Protein AF-A0AAN5CT75-F1 (afdb_monomer_lite)

Foldseek 3Di:
DAECALVQDAALPDQDPAAQAAPDAEYEHHQYAHAEVVRVVSNCRNHVNHNYYHDHNYNYDDDD

Radius of gyration: 11.0 Å; chains: 1; bounding box: 28×28×22 Å

Organism: NCBI:txid1317129

Structure (mmCIF, N/CA/C/O backbone):
data_AF-A0AAN5CT75-F1
#
_entry.id   AF-A0AAN5CT75-F1
#
loop_
_atom_site.group_PDB
_atom_site.id
_atom_site.type_symbol
_atom_site.label_atom_id
_atom_site.label_alt_id
_atom_site.label_comp_id
_atom_site.label_asym_id
_atom_site.label_entity_id
_atom_site.label_seq_id
_atom_site.pdbx_PDB_ins_code
_atom_site.Cartn_x
_atom_site.Cartn_y
_atom_site.Cartn_z
_atom_site.occupancy
_atom_site.B_iso_or_equiv
_atom_site.auth_seq_id
_atom_site.auth_comp_id
_atom_site.auth_asym_id
_atom_site.auth_atom_id
_atom_site.pdbx_PDB_model_num
ATOM 1 N N . VAL A 1 1 ? -12.625 -2.826 5.917 1.00 94.38 1 VAL A N 1
ATOM 2 C CA . VAL A 1 1 ? -11.787 -3.844 5.261 1.00 94.38 1 VAL A CA 1
ATOM 3 C C . VAL A 1 1 ? -11.777 -3.554 3.773 1.00 94.38 1 VAL A C 1
ATOM 5 O O . VAL A 1 1 ? -12.845 -3.291 3.225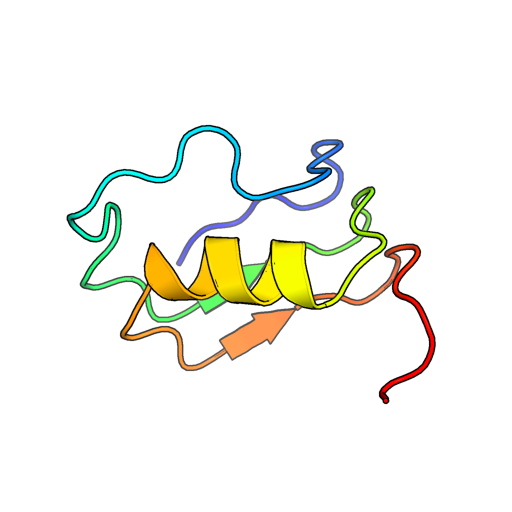 1.00 94.38 1 VAL A O 1
ATOM 8 N N . ILE A 1 2 ? -10.605 -3.549 3.145 1.00 96.25 2 ILE A N 1
ATOM 9 C CA . ILE A 1 2 ? -10.412 -3.476 1.693 1.00 96.25 2 ILE A CA 1
ATOM 10 C C . ILE A 1 2 ? -9.577 -4.692 1.295 1.00 96.25 2 ILE A C 1
ATOM 12 O O . ILE A 1 2 ? -8.512 -4.923 1.863 1.00 96.25 2 ILE A O 1
ATOM 16 N N . ILE A 1 3 ? -10.064 -5.471 0.333 1.00 97.44 3 ILE A N 1
ATOM 17 C CA . ILE A 1 3 ? -9.400 -6.689 -0.138 1.00 97.44 3 ILE A CA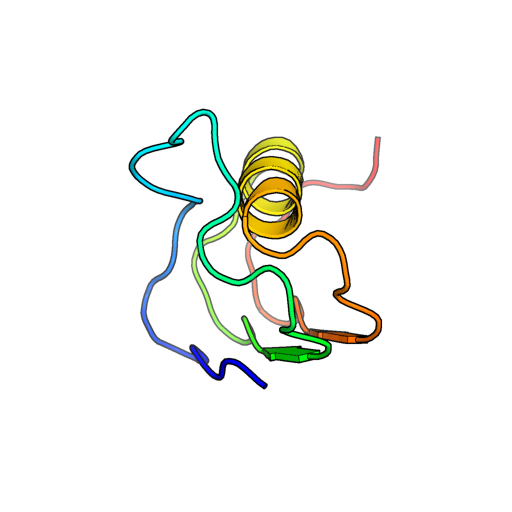 1
ATOM 18 C C . ILE A 1 3 ? -9.087 -6.499 -1.618 1.00 97.44 3 ILE A C 1
ATOM 20 O O . ILE A 1 3 ? -10.000 -6.278 -2.411 1.00 97.44 3 ILE A O 1
ATOM 24 N N . LEU A 1 4 ? -7.798 -6.522 -1.954 1.00 96.44 4 LEU A N 1
ATOM 25 C CA . LEU A 1 4 ? -7.264 -6.309 -3.300 1.00 96.44 4 LEU A CA 1
ATOM 26 C C . LEU A 1 4 ? -6.178 -7.344 -3.629 1.00 96.44 4 LEU A C 1
ATOM 28 O O . LEU A 1 4 ? -5.186 -7.025 -4.288 1.00 96.44 4 LEU A O 1
ATOM 32 N N . ASP A 1 5 ? -6.299 -8.568 -3.121 1.00 97.06 5 ASP A N 1
ATOM 33 C CA . ASP A 1 5 ? -5.303 -9.605 -3.362 1.00 97.06 5 ASP A CA 1
ATOM 34 C C . ASP A 1 5 ? -5.262 -10.015 -4.841 1.00 97.06 5 ASP A C 1
ATOM 36 O O . ASP A 1 5 ? -6.290 -10.116 -5.507 1.00 97.06 5 ASP A O 1
ATOM 40 N N . ASN A 1 6 ? -4.055 -10.235 -5.367 1.00 97.75 6 ASN A N 1
ATOM 41 C CA . ASN A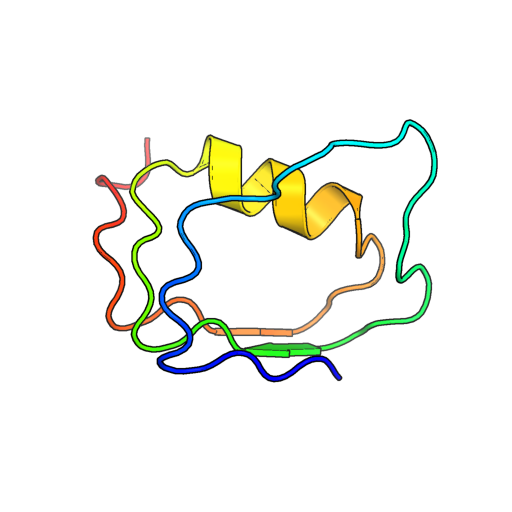 1 6 ? -3.831 -10.651 -6.756 1.00 97.75 6 ASN A CA 1
ATOM 42 C C . ASN A 1 6 ? -4.435 -9.699 -7.818 1.00 97.75 6 ASN A C 1
ATOM 44 O O . ASN A 1 6 ? -4.757 -10.124 -8.928 1.00 97.75 6 ASN A O 1
ATOM 48 N N . MET A 1 7 ? -4.570 -8.402 -7.509 1.00 97.56 7 MET A N 1
ATOM 49 C CA . MET A 1 7 ? -5.194 -7.401 -8.393 1.00 97.56 7 MET A CA 1
ATOM 50 C C . MET A 1 7 ? -4.194 -6.532 -9.168 1.00 97.56 7 MET A C 1
ATOM 52 O O . MET A 1 7 ? -4.563 -5.492 -9.713 1.00 97.56 7 MET A O 1
ATOM 56 N N . ALA A 1 8 ? -2.925 -6.942 -9.229 1.00 96.50 8 ALA A N 1
ATOM 57 C CA . ALA A 1 8 ? -1.850 -6.212 -9.900 1.00 96.50 8 ALA A CA 1
ATOM 58 C C . ALA A 1 8 ? -1.636 -4.768 -9.386 1.00 96.50 8 ALA A C 1
ATOM 60 O O . ALA A 1 8 ? -1.174 -3.898 -10.128 1.00 96.50 8 ALA A O 1
ATOM 61 N N . VAL A 1 9 ? -1.935 -4.504 -8.109 1.00 96.56 9 VAL A N 1
ATOM 62 C CA . VAL A 1 9 ? -1.698 -3.196 -7.481 1.00 96.56 9 VAL A CA 1
ATOM 63 C C . VAL A 1 9 ? -0.198 -2.904 -7.474 1.00 96.56 9 VAL A C 1
ATOM 65 O O . VAL A 1 9 ? 0.585 -3.683 -6.939 1.00 96.56 9 VAL A O 1
ATOM 68 N N . ASN A 1 10 ? 0.216 -1.779 -8.053 1.00 96.00 10 ASN A N 1
ATOM 69 C CA . ASN A 1 10 ? 1.623 -1.370 -8.134 1.00 96.00 10 ASN A CA 1
ATOM 70 C C . ASN A 1 10 ? 1.912 -0.025 -7.442 1.00 96.00 10 ASN A C 1
ATOM 72 O O . ASN A 1 10 ? 3.045 0.447 -7.482 1.00 96.00 10 ASN A O 1
ATOM 76 N N . GLY A 1 11 ? 0.906 0.576 -6.800 1.00 94.38 11 GLY A N 1
ATOM 77 C CA . GLY A 1 11 ? 1.035 1.795 -6.010 1.00 94.38 11 GLY A CA 1
ATOM 78 C C . GLY A 1 11 ? -0.315 2.412 -5.654 1.00 94.38 11 GLY A C 1
ATOM 79 O O . GLY 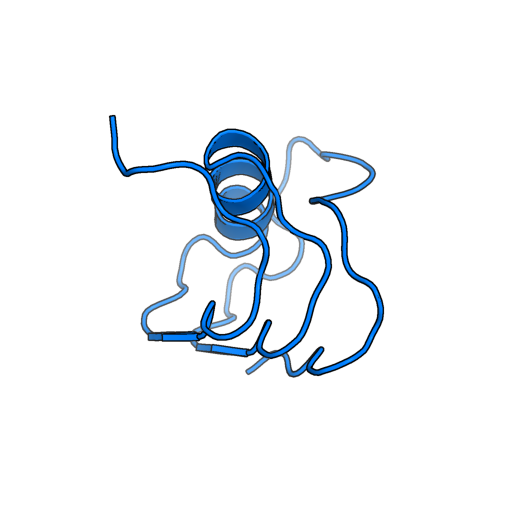A 1 11 ? -1.368 1.835 -5.922 1.00 94.38 11 GLY A O 1
ATOM 80 N N . VAL A 1 12 ? -0.277 3.597 -5.043 1.00 91.06 12 VAL A N 1
ATOM 81 C CA . VAL A 1 12 ? -1.470 4.331 -4.573 1.00 91.06 12 VAL A CA 1
ATOM 82 C C . VAL A 1 12 ? -2.330 4.905 -5.709 1.00 91.06 12 VAL A C 1
ATOM 84 O O . VAL A 1 12 ? -3.520 5.160 -5.528 1.00 91.06 12 VAL A O 1
ATOM 87 N N . GLY A 1 13 ? -1.751 5.097 -6.896 1.00 86.94 13 GLY A N 1
ATOM 88 C CA . GLY A 1 13 ? -2.406 5.803 -7.995 1.00 86.94 13 GLY A CA 1
ATOM 89 C C . GLY A 1 13 ? -2.421 7.316 -7.758 1.00 86.94 13 GLY A C 1
ATOM 90 O O . GLY A 1 13 ? -1.373 7.917 -7.539 1.00 86.94 13 GLY A O 1
ATOM 91 N N . ILE A 1 14 ? -3.598 7.944 -7.836 1.00 81.06 14 ILE A N 1
ATOM 92 C CA . ILE A 1 14 ? -3.754 9.394 -7.639 1.00 81.06 14 ILE A CA 1
ATOM 93 C C . ILE A 1 14 ? -3.846 9.692 -6.139 1.00 81.06 14 ILE A C 1
ATOM 95 O O . ILE A 1 14 ? -4.867 9.404 -5.512 1.00 81.06 14 ILE A O 1
ATOM 99 N N . GLU A 1 15 ? -2.804 10.308 -5.577 1.00 72.62 15 GLU A N 1
ATOM 100 C CA . GLU A 1 15 ? -2.854 10.857 -4.221 1.00 72.62 15 GLU A CA 1
ATOM 101 C C . GLU A 1 15 ? -3.734 12.114 -4.200 1.00 72.62 15 GLU A C 1
ATOM 103 O O . GLU A 1 15 ? -3.393 13.151 -4.771 1.00 72.62 15 GLU A O 1
ATOM 108 N N . THR A 1 16 ? -4.889 12.028 -3.543 1.00 73.44 16 THR A N 1
ATOM 109 C CA . THR A 1 16 ? -5.670 13.207 -3.150 1.00 73.44 16 THR A CA 1
ATOM 110 C C . THR A 1 16 ? -5.197 13.706 -1.787 1.00 73.44 16 THR A C 1
ATOM 112 O O . THR A 1 16 ? -4.737 12.913 -0.965 1.00 73.44 16 THR A O 1
ATOM 115 N N . GLY A 1 17 ? -5.328 15.013 -1.529 1.00 79.94 17 GLY A N 1
ATOM 116 C CA . GLY A 1 17 ? -4.966 15.602 -0.232 1.00 79.94 17 GLY A CA 1
ATOM 117 C C . GLY A 1 17 ? -5.818 15.095 0.938 1.00 79.94 17 GLY A C 1
ATOM 118 O O . GLY A 1 17 ? -5.371 15.134 2.080 1.00 79.94 17 GLY A O 1
ATOM 119 N N . GLU A 1 18 ? -7.019 14.582 0.659 1.00 88.25 18 GLU A N 1
ATOM 120 C CA . GLU A 1 18 ? -7.903 13.981 1.659 1.00 88.25 18 GLU A CA 1
ATOM 121 C C . GLU A 1 18 ? -7.877 12.443 1.595 1.00 88.25 18 GLU A C 1
ATOM 123 O O . GLU A 1 18 ? -7.835 11.887 0.489 1.00 88.25 18 GLU A O 1
ATOM 128 N N . PRO A 1 19 ? -7.946 11.745 2.749 1.00 92.56 19 PRO A N 1
ATOM 129 C CA . PRO A 1 19 ? -8.018 10.289 2.791 1.00 92.56 19 PRO A CA 1
ATOM 130 C C . PRO A 1 19 ? -9.307 9.740 2.177 1.00 92.56 19 PRO A C 1
ATOM 132 O O . PRO A 1 19 ? -10.408 10.103 2.591 1.00 92.56 19 PRO A O 1
ATOM 135 N N . ARG A 1 20 ? -9.181 8.787 1.250 1.00 92.06 20 ARG A N 1
ATOM 136 C CA . ARG A 1 20 ? -10.337 8.144 0.601 1.00 92.06 20 ARG A CA 1
ATOM 137 C C . ARG A 1 20 ? -11.105 7.162 1.481 1.00 92.06 20 ARG A C 1
ATOM 139 O O . ARG A 1 20 ? -12.315 7.021 1.321 1.00 92.06 20 ARG A O 1
ATOM 146 N N . PHE A 1 21 ? -10.427 6.477 2.399 1.00 93.81 21 PHE A N 1
ATOM 147 C CA . PHE A 1 21 ? -11.033 5.445 3.241 1.00 93.81 21 PHE A CA 1
ATOM 148 C C . PHE A 1 21 ? -10.704 5.681 4.724 1.00 93.81 21 PHE A C 1
ATOM 150 O O . PHE A 1 21 ? -10.022 4.870 5.358 1.00 93.81 21 PHE A O 1
ATOM 157 N N . PRO A 1 22 ? -11.210 6.780 5.318 1.00 95.12 22 PRO A N 1
ATOM 158 C CA . PRO A 1 22 ? -10.826 7.226 6.660 1.00 95.12 22 PRO A CA 1
ATOM 159 C C . PRO A 1 22 ? -11.229 6.269 7.789 1.00 95.12 22 PRO A C 1
ATOM 161 O O . PRO A 1 22 ? -10.711 6.387 8.895 1.00 95.12 22 PRO A O 1
ATOM 164 N N . TYR A 1 23 ? -12.135 5.322 7.534 1.00 96.88 23 TYR A N 1
ATOM 165 C CA . TYR A 1 23 ? -12.601 4.330 8.512 1.00 96.88 23 TYR A CA 1
ATOM 166 C C . TYR A 1 23 ? -12.101 2.909 8.228 1.00 96.88 23 TYR A C 1
ATOM 168 O O . TYR A 1 23 ? -12.504 1.970 8.914 1.00 96.88 23 TYR A O 1
ATOM 176 N N . CYS A 1 24 ? -11.262 2.719 7.206 1.00 97.44 24 CYS A N 1
ATOM 177 C CA . CYS A 1 24 ? -10.757 1.394 6.880 1.00 97.44 24 CYS A CA 1
ATOM 178 C C . CYS A 1 24 ? -9.707 0.946 7.900 1.00 97.44 24 CYS A C 1
ATOM 180 O O . CYS A 1 24 ? -8.701 1.625 8.072 1.00 97.44 24 CYS A O 1
ATOM 182 N N . LYS A 1 25 ? -9.956 -0.203 8.536 1.00 98.19 25 LYS A N 1
ATOM 183 C CA . LYS A 1 25 ? -9.083 -0.822 9.544 1.00 98.19 25 LYS A CA 1
ATOM 184 C C . LYS A 1 25 ? -8.193 -1.944 9.011 1.00 98.19 25 LYS A C 1
ATOM 186 O O . LYS A 1 25 ? -7.188 -2.251 9.625 1.00 98.19 25 LYS A O 1
ATOM 191 N N . GLU A 1 26 ? -8.528 -2.525 7.868 1.00 98.44 26 GLU A N 1
ATOM 192 C CA . GLU A 1 26 ? -7.839 -3.703 7.329 1.00 98.44 26 GLU A CA 1
ATOM 193 C C . GLU A 1 26 ? -7.645 -3.549 5.830 1.00 98.44 26 GLU A C 1
ATOM 195 O O . GLU A 1 26 ? -8.604 -3.210 5.122 1.00 98.44 26 GLU A O 1
ATOM 200 N N . ILE A 1 27 ? -6.435 -3.829 5.351 1.00 98.06 27 ILE A N 1
ATOM 201 C CA . ILE A 1 27 ? -6.092 -3.829 3.930 1.00 98.06 27 ILE A CA 1
ATOM 202 C C . ILE A 1 27 ? -5.334 -5.105 3.587 1.00 98.06 27 ILE A C 1
ATOM 204 O O . ILE A 1 27 ? -4.248 -5.362 4.109 1.00 98.06 27 ILE A O 1
ATOM 208 N N . ASN A 1 28 ? -5.878 -5.873 2.646 1.00 98.44 28 ASN A N 1
ATOM 209 C CA . ASN A 1 28 ? -5.191 -7.018 2.071 1.00 98.44 28 ASN A CA 1
ATOM 210 C C . ASN A 1 28 ? -4.671 -6.687 0.667 1.00 98.44 28 ASN A C 1
ATOM 212 O O . ASN A 1 28 ? -5.455 -6.490 -0.261 1.00 98.44 28 ASN A O 1
ATOM 216 N N . LEU A 1 29 ? -3.345 -6.646 0.532 1.00 98.38 29 LEU A N 1
ATOM 217 C CA . LEU A 1 29 ? -2.605 -6.421 -0.710 1.00 98.38 29 LEU A CA 1
ATOM 218 C C . LEU A 1 29 ? -1.710 -7.620 -1.056 1.00 98.38 29 LEU A C 1
ATOM 220 O O . LEU A 1 29 ? -0.715 -7.455 -1.765 1.00 98.38 29 LEU A O 1
ATOM 224 N N . TYR A 1 30 ? -2.048 -8.820 -0.583 1.00 98.56 30 TYR A N 1
ATOM 225 C CA . TYR A 1 30 ? -1.328 -10.048 -0.908 1.00 98.56 30 TYR A CA 1
ATOM 226 C C . TYR A 1 30 ? -1.176 -10.251 -2.424 1.00 98.56 30 TYR A C 1
ATOM 228 O O . TYR A 1 30 ? -2.122 -10.040 -3.182 1.00 98.56 30 TYR A O 1
ATOM 236 N N . GLY A 1 31 ? -0.006 -10.710 -2.873 1.00 98.44 31 GLY A N 1
ATOM 237 C CA . GLY A 1 31 ? 0.159 -11.152 -4.264 1.00 98.44 31 GLY A CA 1
ATOM 238 C C . GLY A 1 31 ? 0.106 -10.017 -5.291 1.00 98.44 31 GLY A C 1
ATOM 239 O O . GLY A 1 31 ? -0.425 -10.202 -6.383 1.00 98.44 31 GLY A O 1
ATOM 240 N N . ASN A 1 32 ? 0.587 -8.825 -4.939 1.00 98.50 32 ASN A N 1
ATOM 241 C CA . ASN A 1 32 ? 0.548 -7.650 -5.808 1.00 98.50 32 ASN A CA 1
ATOM 242 C C . ASN A 1 32 ? 1.945 -7.258 -6.325 1.00 98.50 32 ASN A C 1
ATOM 244 O O . ASN A 1 32 ? 2.924 -7.993 -6.201 1.00 98.50 32 ASN A O 1
ATOM 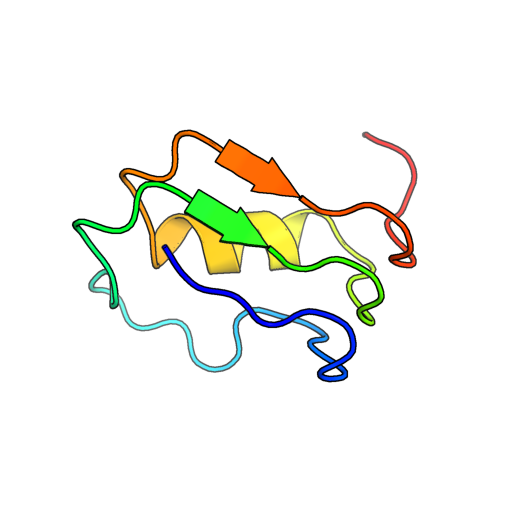248 N N . LEU A 1 33 ? 2.029 -6.107 -6.990 1.00 98.06 33 LEU A N 1
ATOM 249 C CA . LEU A 1 33 ? 3.212 -5.634 -7.707 1.00 98.06 33 LEU A CA 1
ATOM 250 C C . LEU A 1 33 ? 3.943 -4.499 -6.969 1.00 98.06 33 LEU A C 1
ATOM 252 O O . LEU A 1 33 ? 4.716 -3.769 -7.594 1.00 98.06 33 LEU A O 1
ATOM 256 N N . LEU A 1 34 ? 3.703 -4.316 -5.665 1.00 97.44 34 LEU A N 1
ATOM 257 C CA . LEU A 1 34 ? 4.344 -3.256 -4.883 1.00 97.44 34 LEU A CA 1
ATOM 258 C C . LEU A 1 34 ? 5.845 -3.523 -4.769 1.00 97.44 34 LEU A C 1
ATOM 260 O O . LEU A 1 34 ? 6.258 -4.635 -4.439 1.00 97.44 34 LEU A O 1
ATOM 264 N N . ARG A 1 35 ? 6.649 -2.493 -5.052 1.00 97.00 35 ARG A N 1
ATOM 265 C CA . ARG A 1 35 ? 8.119 -2.575 -5.043 1.00 97.00 35 ARG A CA 1
ATOM 266 C C . ARG A 1 35 ? 8.785 -1.671 -4.019 1.00 97.00 35 ARG A C 1
ATOM 268 O O . ARG A 1 35 ? 9.802 -2.053 -3.459 1.00 97.00 35 ARG A O 1
ATOM 275 N N . ARG A 1 36 ? 8.230 -0.484 -3.780 1.00 95.69 36 ARG A N 1
ATOM 276 C CA . ARG A 1 36 ? 8.830 0.518 -2.892 1.00 95.69 36 ARG A CA 1
ATOM 277 C C . ARG A 1 36 ? 7.969 0.725 -1.665 1.00 95.69 36 ARG A C 1
ATOM 279 O O . ARG A 1 36 ? 6.740 0.763 -1.762 1.00 95.69 36 ARG A O 1
ATOM 286 N N . TRP A 1 37 ? 8.609 0.967 -0.529 1.00 95.81 37 TRP A N 1
ATOM 287 C CA . TRP A 1 37 ? 7.890 1.294 0.703 1.00 95.81 37 TRP A CA 1
ATOM 288 C C . TRP A 1 37 ? 7.142 2.627 0.616 1.00 95.81 37 TRP A C 1
ATOM 290 O O . TRP A 1 37 ? 6.091 2.786 1.235 1.00 95.81 37 TRP A O 1
ATOM 300 N N . SER A 1 38 ? 7.615 3.563 -0.211 1.00 94.25 38 SER A N 1
ATOM 301 C CA . SER A 1 38 ? 6.909 4.823 -0.468 1.00 94.25 38 SER A CA 1
ATOM 302 C C . SER A 1 38 ? 5.511 4.613 -1.059 1.00 94.25 38 SER A C 1
ATOM 304 O O . SER A 1 38 ? 4.584 5.325 -0.679 1.00 94.25 38 SER A O 1
ATOM 306 N N . ASP A 1 39 ? 5.335 3.610 -1.924 1.00 95.31 39 ASP A N 1
ATOM 307 C CA . ASP A 1 39 ? 4.041 3.277 -2.525 1.00 95.31 39 ASP A CA 1
ATOM 308 C C . ASP A 1 39 ? 3.067 2.728 -1.459 1.00 95.31 39 ASP A C 1
ATOM 310 O O . ASP A 1 39 ? 1.890 3.091 -1.437 1.00 95.31 39 ASP A O 1
ATOM 314 N N . VAL A 1 40 ? 3.573 1.922 -0.515 1.00 95.81 40 VAL A N 1
ATOM 315 C CA . VAL A 1 40 ? 2.812 1.427 0.649 1.00 95.81 40 VAL A CA 1
ATOM 316 C C . VAL A 1 40 ? 2.390 2.583 1.557 1.00 95.81 40 VAL A C 1
ATOM 318 O O . VAL A 1 40 ? 1.228 2.669 1.950 1.00 95.81 40 VAL A O 1
ATOM 321 N N . VAL A 1 41 ? 3.306 3.505 1.868 1.00 94.88 41 VAL A N 1
ATOM 322 C CA . VAL A 1 41 ? 3.007 4.698 2.679 1.00 94.88 41 VAL A CA 1
ATOM 323 C C . VAL A 1 41 ? 1.950 5.572 2.002 1.00 94.88 41 VAL A C 1
ATOM 325 O O . VAL A 1 41 ? 1.036 6.047 2.676 1.00 94.88 41 VAL A O 1
ATOM 328 N N . GLY A 1 42 ? 2.033 5.753 0.681 1.00 94.88 42 GLY A N 1
ATOM 329 C CA . GLY A 1 42 ? 1.013 6.453 -0.102 1.0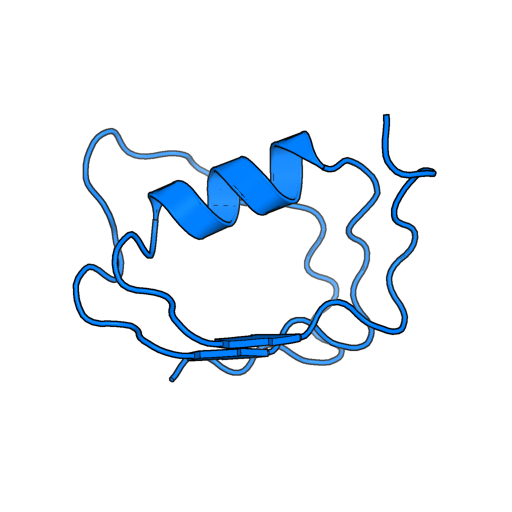0 94.88 42 GLY A CA 1
ATOM 330 C C . GLY A 1 42 ? -0.370 5.819 0.065 1.00 94.88 42 GLY A C 1
ATOM 331 O O . GLY A 1 42 ? -1.338 6.517 0.371 1.00 94.88 42 GLY A O 1
ATOM 332 N N . ILE A 1 43 ? -0.460 4.487 -0.034 1.00 95.19 43 ILE A N 1
ATOM 333 C CA . ILE A 1 43 ? -1.708 3.745 0.208 1.00 95.19 43 ILE A CA 1
ATOM 334 C C . ILE A 1 43 ? -2.206 3.973 1.642 1.00 95.19 43 ILE A C 1
ATOM 336 O O . ILE A 1 43 ? -3.373 4.308 1.835 1.00 95.19 43 ILE A O 1
ATOM 340 N N . LEU A 1 44 ? -1.326 3.874 2.643 1.00 95.38 44 LEU A N 1
ATOM 341 C CA . LEU A 1 44 ? -1.701 4.043 4.050 1.00 95.38 44 LEU A CA 1
ATOM 342 C C . LEU A 1 44 ? -2.176 5.462 4.391 1.00 95.38 44 LEU A C 1
ATOM 344 O O . LEU A 1 44 ? -3.040 5.625 5.252 1.00 95.38 44 LEU A O 1
ATOM 348 N N . ARG A 1 45 ? -1.700 6.493 3.681 1.00 95.62 45 ARG A N 1
ATOM 349 C CA . ARG A 1 45 ? -2.240 7.862 3.803 1.00 95.62 45 ARG A CA 1
ATOM 350 C C . ARG A 1 45 ? -3.701 7.958 3.371 1.00 95.62 45 ARG A C 1
ATOM 352 O O . ARG A 1 45 ? -4.443 8.768 3.919 1.00 95.62 45 ARG A O 1
ATOM 359 N N . GLN A 1 46 ? -4.131 7.122 2.426 1.00 95.06 46 GLN A N 1
ATOM 360 C CA . GLN A 1 46 ? -5.533 7.050 2.005 1.00 95.06 46 GLN A CA 1
ATOM 361 C C . GLN A 1 46 ? -6.411 6.316 3.028 1.00 95.06 46 GLN A C 1
ATOM 363 O O . GLN A 1 46 ? -7.635 6.449 2.996 1.00 95.06 46 GLN A O 1
ATOM 368 N N . THR A 1 47 ? -5.796 5.576 3.952 1.00 95.50 47 THR A N 1
ATOM 369 C CA . THR A 1 47 ? -6.448 4.721 4.952 1.00 95.50 47 THR A CA 1
ATOM 370 C C . THR A 1 47 ? -5.851 4.942 6.355 1.00 95.50 47 THR A C 1
ATOM 372 O O . THR A 1 47 ? -5.265 4.030 6.942 1.00 95.50 47 THR A O 1
ATOM 375 N N . PRO A 1 48 ? -5.984 6.145 6.936 1.00 95.81 48 PRO A N 1
ATOM 376 C CA . PRO A 1 48 ? -5.241 6.567 8.130 1.00 95.81 48 PRO A CA 1
ATOM 377 C C . PRO A 1 48 ? -5.583 5.800 9.415 1.00 95.81 48 PRO A C 1
ATOM 379 O O . PRO A 1 48 ? -4.904 5.968 10.421 1.00 95.81 48 PRO A O 1
ATOM 382 N N . ARG A 1 49 ? -6.649 4.992 9.411 1.00 97.50 49 ARG A N 1
ATOM 383 C CA . ARG A 1 49 ? -7.062 4.150 10.544 1.00 97.50 49 ARG A CA 1
ATOM 384 C C . ARG A 1 49 ? -6.788 2.664 10.313 1.00 97.50 49 ARG A C 1
ATOM 386 O O . ARG A 1 49 ? -7.392 1.837 10.988 1.00 97.50 49 ARG A O 1
ATOM 393 N N . CYS A 1 50 ? -5.932 2.329 9.348 1.00 97.88 50 CYS A N 1
ATOM 394 C CA . CYS A 1 50 ? -5.556 0.948 9.082 1.00 97.88 50 CYS A CA 1
ATOM 395 C C . CYS A 1 50 ? -4.779 0.385 10.279 1.00 97.88 50 CYS A C 1
ATOM 397 O O . CYS A 1 50 ? -3.754 0.930 10.677 1.00 97.88 50 CYS A O 1
ATOM 399 N N . GLU A 1 51 ? -5.288 -0.700 10.839 1.00 98.06 51 GLU A N 1
ATOM 400 C CA . GLU A 1 51 ? -4.745 -1.437 11.978 1.00 98.06 51 GLU A CA 1
ATOM 401 C C . GLU A 1 51 ? -4.078 -2.741 11.504 1.00 98.06 51 GLU A C 1
ATOM 403 O O . GLU A 1 51 ? -3.080 -3.163 12.081 1.00 98.06 51 GLU A O 1
ATOM 408 N N . GLU A 1 52 ? -4.560 -3.332 10.404 1.00 98.31 52 GLU A N 1
ATOM 409 C CA . GLU A 1 52 ? -4.045 -4.586 9.846 1.00 98.31 52 GLU A CA 1
ATOM 410 C C . GLU A 1 52 ? -3.715 -4.452 8.353 1.00 98.31 52 GLU A C 1
ATOM 412 O O . GLU A 1 52 ? -4.521 -3.971 7.552 1.00 98.31 52 GLU A O 1
ATOM 417 N N . LEU A 1 53 ? -2.520 -4.902 7.965 1.00 97.88 53 LEU A N 1
ATOM 418 C CA . LEU A 1 53 ? -1.995 -4.759 6.609 1.00 97.88 53 LEU A CA 1
ATOM 419 C C . LEU A 1 53 ? -1.295 -6.045 6.158 1.00 97.88 53 LEU A C 1
ATOM 421 O O . LEU A 1 53 ? -0.312 -6.469 6.765 1.00 97.88 53 LEU A O 1
ATOM 425 N N . VAL A 1 54 ? -1.760 -6.632 5.053 1.00 98.19 54 VAL A N 1
ATOM 426 C CA . VAL A 1 54 ? -1.140 -7.816 4.435 1.00 98.19 54 VAL A CA 1
ATOM 427 C C . VAL A 1 54 ? -0.404 -7.411 3.161 1.00 98.19 54 VAL A C 1
ATOM 429 O O . VAL A 1 54 ? -1.027 -6.963 2.201 1.00 98.19 54 VAL A O 1
ATOM 432 N N . LEU A 1 55 ? 0.920 -7.598 3.142 1.00 97.69 55 LEU A N 1
ATOM 433 C CA . LEU A 1 55 ? 1.809 -7.243 2.019 1.00 97.69 55 LEU A CA 1
ATOM 434 C C . LEU A 1 55 ? 2.609 -8.428 1.464 1.00 97.69 55 LEU A C 1
ATOM 436 O O . LEU A 1 55 ? 3.425 -8.251 0.559 1.00 97.69 55 LEU A O 1
ATOM 440 N N . SER A 1 56 ? 2.418 -9.634 1.998 1.00 97.69 56 SER A N 1
ATOM 441 C CA . SER A 1 56 ? 3.159 -10.817 1.555 1.00 97.69 56 SER A CA 1
ATOM 442 C C . SER A 1 56 ? 2.978 -11.072 0.054 1.00 97.69 56 SER A C 1
ATOM 444 O O . SER A 1 56 ? 1.967 -10.695 -0.540 1.00 97.69 56 SER A O 1
ATOM 446 N N . SER A 1 57 ? 3.965 -11.722 -0.564 1.00 97.88 57 SER A N 1
ATOM 447 C CA . SER A 1 57 ? 3.974 -11.986 -2.011 1.00 97.88 57 SER A CA 1
ATOM 448 C C . SER A 1 57 ? 3.905 -10.711 -2.872 1.00 97.88 57 SER A C 1
ATOM 450 O O . SER A 1 57 ? 3.263 -10.701 -3.915 1.00 97.88 57 SER A O 1
ATOM 452 N N . ASN A 1 58 ? 4.563 -9.636 -2.432 1.00 97.62 58 ASN A N 1
ATOM 453 C CA . ASN A 1 58 ? 4.900 -8.478 -3.266 1.00 97.62 58 ASN A CA 1
ATOM 454 C C . ASN A 1 58 ? 6.402 -8.489 -3.604 1.00 97.62 58 ASN A C 1
ATOM 456 O O . ASN A 1 58 ? 7.136 -9.387 -3.196 1.00 97.62 58 ASN A O 1
ATOM 460 N N . PHE A 1 59 ? 6.870 -7.477 -4.331 1.00 97.56 59 PHE A N 1
ATOM 461 C CA . PHE A 1 59 ? 8.268 -7.312 -4.745 1.00 97.56 59 PHE A CA 1
ATOM 462 C C . PHE A 1 59 ? 8.961 -6.202 -3.945 1.00 97.56 59 PHE A C 1
ATOM 464 O O . PHE A 1 59 ? 9.776 -5.467 -4.503 1.00 97.56 59 PHE A O 1
ATOM 471 N N . LEU A 1 60 ? 8.568 -6.035 -2.677 1.00 96.75 60 LEU A N 1
ATOM 472 C CA . LEU A 1 60 ? 9.062 -4.961 -1.822 1.00 96.75 60 LEU A CA 1
ATOM 473 C C . LEU A 1 60 ? 10.576 -5.076 -1.649 1.00 96.75 60 LEU A C 1
ATOM 475 O O . LEU A 1 60 ? 11.102 -6.157 -1.386 1.00 96.75 60 LEU A O 1
ATOM 479 N N . GLU A 1 61 ? 11.251 -3.944 -1.804 1.00 95.69 61 GLU A N 1
ATOM 480 C CA . GLU A 1 61 ? 12.651 -3.784 -1.436 1.00 95.69 61 GLU A CA 1
ATOM 481 C C . GLU A 1 61 ? 12.880 -4.124 0.045 1.00 95.69 61 GLU A C 1
ATOM 483 O O . GLU A 1 61 ? 11.952 -4.098 0.866 1.00 95.69 61 GLU A O 1
ATOM 488 N N . GLU A 1 62 ? 14.129 -4.442 0.387 1.00 91.62 62 GLU A N 1
ATOM 489 C CA . GLU A 1 62 ? 14.520 -4.621 1.783 1.00 91.62 62 GLU A CA 1
ATOM 490 C C . GLU A 1 62 ? 14.117 -3.394 2.606 1.00 91.62 62 GLU A C 1
ATOM 492 O O . GLU A 1 62 ? 14.093 -2.265 2.111 1.00 91.62 62 GLU A O 1
ATOM 497 N N . ILE A 1 63 ? 13.737 -3.630 3.860 1.00 78.25 63 ILE A N 1
ATOM 498 C CA . ILE A 1 63 ? 13.374 -2.539 4.762 1.00 78.25 63 ILE A CA 1
ATOM 499 C C . ILE A 1 63 ? 14.619 -1.645 4.923 1.00 78.25 63 ILE A C 1
ATOM 501 O O . ILE A 1 63 ? 15.684 -2.198 5.212 1.00 78.25 63 ILE A O 1
ATOM 505 N N . PRO A 1 64 ? 14.505 -0.317 4.714 1.00 59.50 64 PRO A N 1
ATOM 506 C CA . PRO A 1 64 ? 15.620 0.614 4.882 1.00 59.50 64 PRO A CA 1
ATOM 507 C C . PRO A 1 64 ? 16.255 0.576 6.275 1.00 59.50 64 PRO A C 1
ATOM 509 O O . PRO A 1 64 ? 15.520 0.316 7.258 1.00 59.50 64 PRO A O 1
#

pLDDT: mean 94.04, std 7.15, range [59.5, 98.56]

Secondary structure (DSSP, 8-state):
-EE-TTS---S--S--SS-S-TT--EEE-TT-----HHHHHHHHHH-TT--EEE-TTS-PPPP-

Sequence (64 aa):
VIILDNMAVNGVGIETGEPRFPYCKEINLYGNLLRRWSDVVGILRQTPRCEELVLSSNFLEEIP